Protein AF-A0A6A5GJV1-F1 (afdb_monomer)

pLDDT: mean 76.63, std 19.69, range [32.62, 97.0]

Mean predicted aligned error: 13.31 Å

Secondary structure (DSSP, 8-state):
--SS-S-----PPPPPGGG---GGGS-HHHHHHHHHHS-HHHHHHHHHH-HHHHHHHHHH-----EEEEEEEE-SS-EEEEEEE--SS-------------

Radius of gyration: 20.33 Å; Cα contacts (8 Å, |Δi|>4): 57; chains: 1; bounding box: 39×55×46 Å

InterPro domains:
  IPR001810 F-box domain [PF00646] (24-62)
  IPR001810 F-box domain [PS50181] (20-69)
  IPR001810 F-box domain [SM00256] (26-66)
  IPR036047 F-box-like domain superfamily [SSF81383] (13-59)
  IPR040161 F-box A protein FB224 [PTHR23015] (19-79)

Solvent-accessible surface area (backbone atoms only — not comparable to full-atom values): 6840 Å² total; per-residue (Å²): 140,88,83,81,86,70,77,82,72,74,79,70,73,82,70,54,83,93,66,72,79,55,81,84,75,48,56,70,71,57,52,50,54,52,50,63,73,47,52,58,68,54,53,58,50,45,44,67,73,40,71,66,47,29,52,50,48,69,72,66,57,66,72,63,60,61,70,44,79,46,79,48,79,52,101,89,49,77,47,78,48,75,40,66,63,76,85,58,80,73,87,74,79,74,75,79,80,77,82,76,133

Sequence (101 aa):
MSYLECYKYEETPPLSPSQRVYIIDMPDLVMRKILEEVDLVSIMILRKVCRAFRNYIDDTKPDSKLNGLAIYVRSDSIRVSYEYFLSKPLRSEMVWLEWSE

Structure (mmCIF, N/CA/C/O backbone):
data_AF-A0A6A5GJV1-F1
#
_entry.id   AF-A0A6A5GJV1-F1
#
loop_
_atom_site.group_PDB
_atom_site.id
_atom_site.type_symbol
_atom_site.label_atom_id
_atom_site.label_alt_i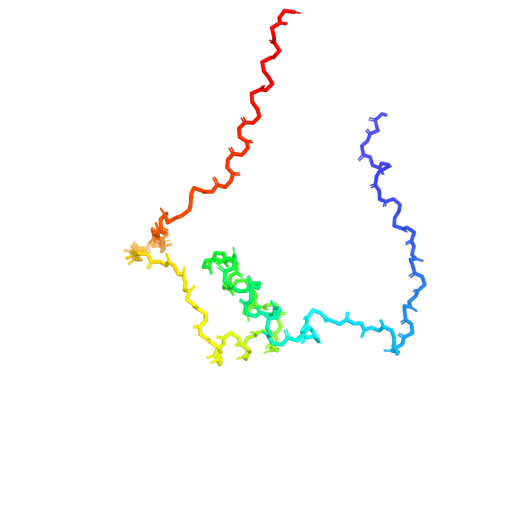d
_atom_site.label_comp_id
_atom_site.label_asym_id
_atom_site.label_entity_id
_atom_site.label_seq_id
_atom_site.pdbx_PDB_ins_code
_atom_site.Cartn_x
_atom_site.Cartn_y
_atom_site.Cartn_z
_atom_site.occupancy
_atom_site.B_iso_or_equiv
_atom_site.auth_seq_id
_atom_site.auth_comp_id
_atom_site.auth_asym_id
_atom_site.auth_atom_id
_atom_site.pdbx_PDB_model_num
ATOM 1 N N . MET A 1 1 ? 14.346 34.630 18.281 1.00 44.47 1 MET A N 1
ATOM 2 C CA . MET A 1 1 ? 13.168 34.586 17.389 1.00 44.47 1 MET A CA 1
ATOM 3 C C . MET A 1 1 ? 13.198 33.227 16.696 1.00 44.47 1 MET A C 1
ATOM 5 O O . MET A 1 1 ? 14.033 33.027 15.831 1.00 44.47 1 MET A O 1
ATOM 9 N N . SER A 1 2 ? 12.673 32.170 17.321 1.00 50.38 2 SER A N 1
ATOM 10 C CA . SER A 1 2 ? 11.246 31.784 17.432 1.00 50.38 2 SER A CA 1
ATOM 11 C C . SER A 1 2 ? 10.832 30.813 16.315 1.00 50.38 2 SER A C 1
ATOM 13 O O . SER A 1 2 ? 10.120 31.194 15.397 1.00 50.38 2 SER A O 1
ATOM 15 N N . TYR A 1 3 ? 11.289 29.559 16.411 1.00 49.69 3 TYR A N 1
ATOM 16 C CA . TYR A 1 3 ? 10.695 28.410 15.696 1.00 49.69 3 TYR A CA 1
ATOM 17 C C . TYR A 1 3 ? 10.676 27.115 16.533 1.00 49.69 3 TYR A C 1
ATOM 19 O O . TYR A 1 3 ? 10.250 26.078 16.042 1.00 49.69 3 TYR A O 1
ATOM 27 N N . LEU A 1 4 ? 11.114 27.152 17.799 1.00 53.50 4 LEU A N 1
ATOM 28 C CA . LEU A 1 4 ? 11.123 25.981 18.694 1.00 53.50 4 LEU A CA 1
ATOM 29 C C . LEU A 1 4 ? 10.034 26.043 19.773 1.00 53.50 4 LEU A C 1
ATOM 31 O O . LEU A 1 4 ? 10.054 25.271 20.723 1.00 53.50 4 LEU A O 1
ATOM 35 N N . GLU A 1 5 ? 9.074 26.953 19.631 1.00 51.88 5 GLU A N 1
ATOM 36 C CA . GLU A 1 5 ? 8.013 27.174 20.621 1.00 51.88 5 GLU A CA 1
ATOM 37 C C . GLU A 1 5 ? 6.660 26.618 20.160 1.00 51.88 5 GLU A C 1
ATOM 39 O O . GLU A 1 5 ? 5.599 27.081 20.564 1.00 51.88 5 GLU A O 1
ATOM 44 N N . CYS A 1 6 ? 6.695 25.600 19.303 1.00 46.12 6 CYS A N 1
ATOM 45 C CA . CYS A 1 6 ? 5.531 24.813 18.935 1.00 46.12 6 CYS A CA 1
ATOM 46 C C . CYS A 1 6 ? 5.831 23.365 19.327 1.00 46.12 6 CYS A C 1
ATOM 48 O O . CYS A 1 6 ? 6.864 22.828 18.937 1.00 46.12 6 CYS A O 1
ATOM 50 N N . TYR A 1 7 ? 4.936 22.770 20.114 1.00 52.12 7 TYR A N 1
ATOM 51 C CA . TYR A 1 7 ? 5.041 21.453 20.755 1.00 52.12 7 TYR A CA 1
ATOM 52 C C . TYR A 1 7 ? 5.878 21.406 22.040 1.00 52.12 7 TYR A C 1
ATOM 54 O O . TYR A 1 7 ? 6.704 20.518 22.242 1.00 52.12 7 TYR A O 1
ATOM 62 N N . LYS A 1 8 ? 5.539 22.268 23.006 1.00 47.69 8 LYS A N 1
ATOM 63 C CA . LYS A 1 8 ? 5.450 21.746 24.376 1.00 47.69 8 LYS A CA 1
ATOM 64 C C . LYS A 1 8 ? 4.366 20.668 24.341 1.00 47.69 8 LYS A C 1
A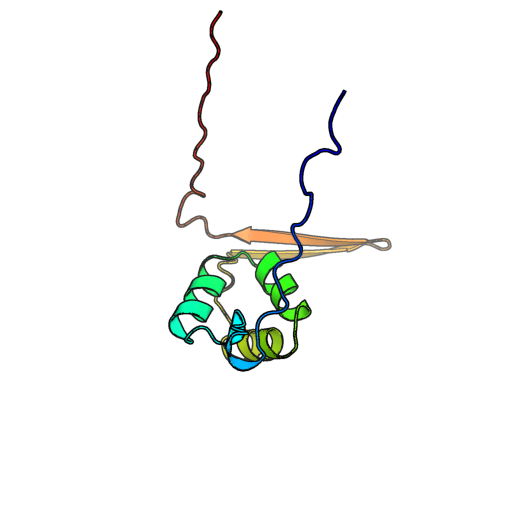TOM 66 O O . LYS A 1 8 ? 3.183 20.984 24.298 1.00 47.69 8 LYS A O 1
ATOM 71 N N . TYR A 1 9 ? 4.787 19.413 24.213 1.00 56.75 9 TYR A N 1
ATOM 72 C CA . TYR A 1 9 ? 3.919 18.262 24.402 1.00 56.75 9 TYR A CA 1
ATOM 73 C C . TYR A 1 9 ? 3.528 18.313 25.877 1.00 56.75 9 TYR A C 1
ATOM 75 O O . TYR A 1 9 ? 4.331 17.980 26.746 1.00 56.75 9 TYR A O 1
ATOM 83 N N . GLU A 1 10 ? 2.352 18.852 26.186 1.00 57.03 10 GLU A N 1
ATOM 84 C CA . GLU A 1 10 ? 1.749 18.566 27.479 1.00 57.03 10 GLU A CA 1
ATOM 85 C C . GLU A 1 10 ? 1.622 17.045 27.527 1.00 57.03 10 GLU A C 1
ATOM 87 O O . GLU A 1 10 ? 0.942 16.447 26.690 1.00 57.03 10 GLU A O 1
ATOM 92 N N . GLU A 1 11 ? 2.380 16.402 28.415 1.00 56.59 11 GLU A N 1
ATOM 93 C CA . GLU A 1 11 ? 2.302 14.963 28.615 1.00 56.59 11 GLU A CA 1
ATOM 94 C C . GLU A 1 11 ? 0.883 14.649 29.094 1.00 56.59 11 GLU A C 1
ATOM 96 O O . GLU A 1 11 ? 0.565 14.748 30.278 1.00 56.59 11 GLU A O 1
ATOM 101 N N . THR A 1 12 ? -0.007 14.312 28.158 1.00 66.25 12 THR A N 1
ATOM 102 C CA . THR A 1 12 ? -1.310 13.741 28.484 1.00 66.25 12 THR A CA 1
ATOM 103 C C . THR A 1 12 ? -1.059 12.567 29.426 1.00 66.25 12 THR A C 1
ATOM 105 O O . THR A 1 12 ? -0.268 11.688 29.057 1.00 66.25 12 THR A O 1
ATOM 108 N N . PRO A 1 13 ? -1.697 12.531 30.614 1.00 73.88 13 PRO A N 1
ATOM 109 C CA . PRO A 1 13 ? -1.548 11.424 31.543 1.00 73.88 13 PRO A CA 1
ATOM 110 C C . PRO A 1 13 ? -1.735 10.108 30.788 1.00 73.88 13 PRO A C 1
ATOM 112 O O . PRO A 1 13 ? -2.640 10.032 29.947 1.00 73.88 13 PRO A O 1
ATOM 115 N N . PRO A 1 14 ? -0.893 9.086 31.025 1.00 70.88 14 PRO A N 1
ATOM 116 C CA . PRO A 1 14 ? -1.005 7.829 30.307 1.00 70.88 14 PRO A CA 1
ATOM 117 C C . PRO A 1 14 ? -2.435 7.309 30.452 1.00 70.88 14 PRO A C 1
ATOM 119 O O . PRO A 1 14 ? -2.906 7.066 31.565 1.00 70.88 14 PRO A O 1
ATOM 122 N N . LEU A 1 15 ? -3.137 7.196 29.319 1.00 70.25 15 LEU A N 1
ATOM 123 C CA . LEU A 1 15 ? -4.510 6.704 29.279 1.00 70.25 15 LEU A CA 1
ATOM 124 C C . LEU A 1 15 ? -4.567 5.360 30.007 1.00 70.25 15 LEU A C 1
ATOM 126 O O . LEU A 1 15 ? -3.705 4.500 29.790 1.00 70.25 15 LEU A O 1
ATOM 130 N N . SER A 1 16 ? -5.577 5.178 30.865 1.00 73.88 16 SER A N 1
ATOM 131 C CA . SER A 1 16 ? -5.768 3.895 31.541 1.00 73.88 16 SER A CA 1
ATOM 132 C C . SER A 1 16 ? -5.841 2.771 30.493 1.00 73.88 16 SER A C 1
ATOM 134 O O . SER A 1 16 ? -6.336 3.009 29.386 1.00 73.88 16 SER A O 1
ATOM 136 N N . PRO A 1 17 ? -5.372 1.544 30.786 1.00 68.25 17 PRO A N 1
ATOM 137 C CA . PRO A 1 17 ? -5.397 0.439 29.821 1.00 68.25 17 PRO A CA 1
ATOM 138 C C . PRO A 1 17 ? -6.784 0.199 29.204 1.00 68.25 17 PRO A C 1
ATOM 140 O O . PRO A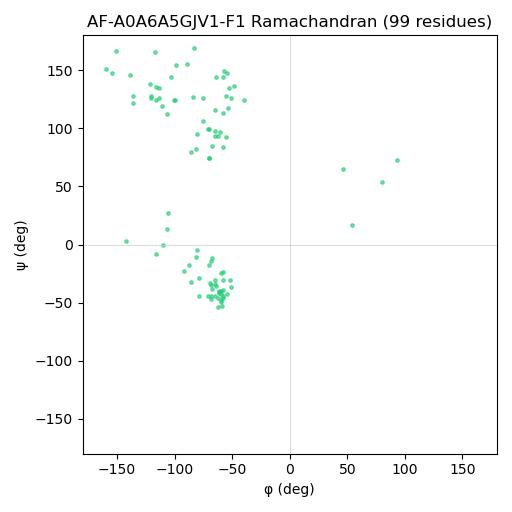 1 17 ? -6.890 -0.173 28.042 1.00 68.25 17 PRO A O 1
ATOM 143 N N . SER A 1 18 ? -7.836 0.493 29.968 1.00 71.31 18 SER A N 1
ATOM 144 C CA . SER A 1 18 ? -9.251 0.452 29.589 1.00 71.31 18 SER A CA 1
ATOM 145 C C . SER A 1 18 ? -9.694 1.509 28.566 1.00 71.31 18 SER A C 1
ATOM 147 O O . SER A 1 18 ? -10.781 1.390 28.015 1.00 71.31 18 SER A O 1
ATOM 149 N N . GLN A 1 19 ? -8.890 2.542 28.312 1.00 75.62 19 GLN A N 1
ATOM 150 C CA . GLN A 1 19 ? -9.201 3.644 27.391 1.00 75.62 19 GLN A CA 1
ATOM 151 C C . GLN A 1 19 ? -8.343 3.632 26.121 1.00 75.62 19 GLN A C 1
ATOM 153 O O . GLN A 1 19 ? -8.499 4.514 25.276 1.00 75.62 19 GLN A O 1
ATOM 158 N N . ARG A 1 20 ? -7.423 2.670 25.963 1.00 80.06 20 ARG A N 1
ATOM 159 C CA . ARG A 1 20 ? -6.642 2.570 24.727 1.00 80.06 20 ARG A CA 1
ATOM 160 C C . ARG A 1 20 ? -7.501 1.999 23.612 1.00 80.06 20 ARG A C 1
ATOM 162 O O . ARG A 1 20 ? -7.771 0.806 23.582 1.00 80.06 20 ARG A O 1
ATOM 169 N N . VAL A 1 21 ? -7.879 2.882 22.699 1.00 83.25 21 VAL A N 1
ATOM 170 C CA . VAL A 1 21 ? -8.519 2.539 21.434 1.00 83.25 21 VAL A CA 1
ATOM 171 C C . VAL A 1 21 ? -7.459 2.598 20.347 1.00 83.25 21 VAL A C 1
ATOM 173 O O . VAL A 1 21 ? -6.786 3.618 20.176 1.00 83.25 21 VAL A O 1
ATOM 176 N N . TYR A 1 22 ? -7.297 1.502 19.621 1.00 86.00 22 TYR A N 1
ATOM 177 C CA . TYR A 1 22 ? -6.427 1.429 18.463 1.00 86.00 22 TYR A CA 1
ATOM 178 C C . TYR A 1 22 ? -7.246 1.583 17.186 1.00 86.00 22 TYR A C 1
ATOM 180 O O . TYR A 1 22 ? -8.419 1.234 17.116 1.00 86.00 22 TYR A O 1
ATOM 188 N N . ILE A 1 23 ? -6.601 2.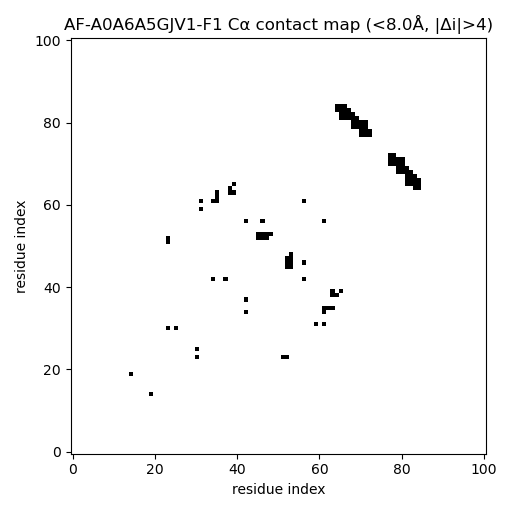062 16.126 1.00 86.69 23 ILE A N 1
ATOM 189 C CA . ILE A 1 23 ? -7.231 2.159 14.804 1.00 86.69 23 ILE A CA 1
ATOM 190 C C . ILE A 1 23 ? -7.740 0.800 14.294 1.00 86.69 23 ILE A C 1
ATOM 192 O O . ILE A 1 23 ? -8.753 0.751 13.613 1.00 86.69 23 ILE A O 1
ATOM 196 N N . ILE A 1 24 ? -7.084 -0.303 14.669 1.00 86.31 24 ILE A N 1
ATOM 197 C CA . ILE A 1 24 ? -7.510 -1.663 14.307 1.00 86.31 24 ILE A CA 1
ATOM 198 C C . ILE A 1 24 ? -8.793 -2.104 15.026 1.00 86.31 24 ILE A C 1
ATOM 200 O O . ILE A 1 24 ? -9.450 -3.029 14.566 1.00 86.31 24 ILE A O 1
ATOM 204 N N . ASP A 1 25 ? -9.169 -1.433 16.116 1.00 89.25 25 ASP A N 1
ATOM 205 C CA . ASP A 1 25 ? -10.413 -1.715 16.837 1.00 89.25 25 ASP A CA 1
ATOM 206 C C . ASP A 1 25 ? -11.627 -1.061 16.150 1.00 89.25 25 ASP A C 1
ATOM 208 O O . ASP A 1 25 ? -12.768 -1.254 16.576 1.00 89.25 25 ASP A O 1
ATOM 212 N N . MET A 1 26 ? -11.408 -0.269 15.089 1.00 92.00 26 MET A N 1
ATOM 213 C CA . MET A 1 26 ? -12.498 0.264 14.279 1.00 92.00 26 MET A CA 1
ATOM 214 C C . MET A 1 26 ? -13.259 -0.874 13.578 1.00 92.00 26 MET A C 1
ATOM 216 O O . MET A 1 26 ? -12.642 -1.829 13.108 1.00 92.00 26 MET A O 1
ATOM 220 N N . PRO A 1 27 ? -14.593 -0.761 13.423 1.00 93.81 27 PRO A N 1
ATOM 221 C CA . PRO A 1 27 ? -15.381 -1.768 12.720 1.00 93.81 27 PRO A CA 1
ATOM 222 C C . PRO A 1 27 ? -14.889 -2.009 11.290 1.00 93.81 27 PRO A C 1
ATOM 224 O O . PRO A 1 27 ? -14.491 -1.070 10.596 1.00 93.81 27 PRO A O 1
ATOM 227 N N . ASP A 1 28 ? -15.050 -3.239 10.798 1.00 91.38 28 ASP A N 1
ATOM 228 C CA . ASP A 1 28 ? -14.581 -3.661 9.469 1.00 91.38 28 ASP A CA 1
ATOM 229 C C . ASP A 1 28 ? -15.022 -2.739 8.328 1.00 91.38 28 ASP A C 1
ATOM 231 O O . ASP A 1 28 ? -14.280 -2.507 7.376 1.00 91.38 28 ASP A O 1
ATOM 235 N N . LEU A 1 29 ? -16.240 -2.192 8.400 1.00 92.75 29 LEU A N 1
ATOM 236 C CA . LEU A 1 29 ? -16.744 -1.255 7.396 1.00 92.75 29 LEU A CA 1
ATOM 237 C C . LEU A 1 29 ? -15.890 0.017 7.306 1.00 92.75 29 LEU A C 1
ATOM 239 O O . LEU A 1 29 ? -15.666 0.526 6.211 1.00 92.75 29 LEU A O 1
ATOM 243 N N . VAL A 1 30 ? -15.438 0.533 8.447 1.00 93.12 30 VAL A N 1
ATOM 244 C CA . VAL A 1 30 ? -14.606 1.737 8.514 1.00 93.12 30 VAL A CA 1
ATOM 245 C C . VAL A 1 30 ? -13.217 1.425 7.972 1.00 93.12 30 VAL A C 1
ATOM 247 O O . VAL A 1 30 ? -12.712 2.164 7.133 1.00 93.12 30 VAL A O 1
ATOM 250 N N . MET A 1 31 ? -12.647 0.289 8.372 1.00 93.06 31 MET A N 1
ATOM 251 C CA . MET A 1 31 ? -11.328 -0.145 7.915 1.00 93.06 31 MET A CA 1
ATOM 252 C C . MET A 1 31 ? -11.278 -0.365 6.398 1.00 93.06 31 MET A C 1
ATOM 254 O O . MET A 1 31 ? -10.340 0.096 5.750 1.00 93.06 31 MET A O 1
ATOM 258 N N . ARG A 1 32 ? -12.322 -0.958 5.801 1.00 90.94 32 ARG A N 1
ATOM 259 C CA . ARG A 1 32 ? -12.437 -1.069 4.335 1.00 90.94 32 ARG A CA 1
ATOM 260 C C . ARG A 1 32 ? -12.509 0.289 3.651 1.00 90.94 32 ARG A C 1
ATOM 262 O O . ARG A 1 32 ? -11.766 0.512 2.706 1.00 90.94 32 ARG A O 1
ATOM 269 N N . LYS A 1 33 ? -13.335 1.212 4.155 1.00 90.88 33 LYS A N 1
ATOM 270 C CA . LYS A 1 33 ? -13.427 2.572 3.598 1.00 90.88 33 LYS A C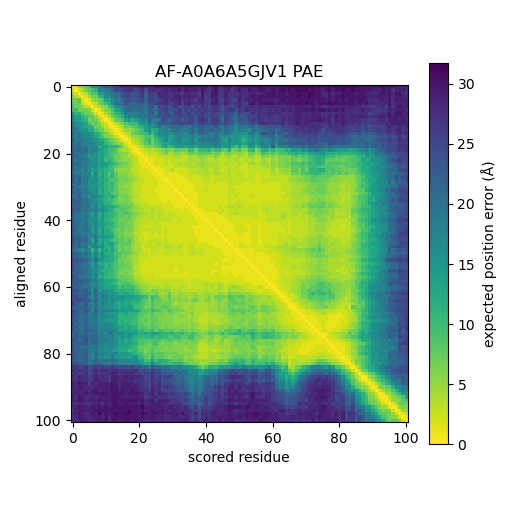A 1
ATOM 271 C C . LYS A 1 33 ? -12.093 3.310 3.652 1.00 90.88 33 LYS A C 1
ATOM 273 O O . LYS A 1 33 ? -11.744 3.995 2.702 1.00 90.88 33 LYS A O 1
ATOM 278 N N . ILE A 1 34 ? -11.335 3.157 4.740 1.00 90.94 34 ILE A N 1
ATOM 279 C CA . ILE A 1 34 ? -9.988 3.730 4.836 1.00 90.94 34 ILE A CA 1
ATOM 280 C C . ILE A 1 34 ? -9.103 3.155 3.727 1.00 90.94 34 ILE A C 1
ATOM 282 O O . ILE A 1 34 ? -8.471 3.927 3.014 1.00 90.94 34 ILE A O 1
ATOM 286 N N . LEU A 1 35 ? -9.083 1.828 3.553 1.00 90.31 35 LEU A N 1
ATOM 287 C CA . LEU A 1 35 ? -8.272 1.172 2.520 1.00 90.31 35 LEU A CA 1
ATOM 288 C C . LEU A 1 35 ? -8.703 1.512 1.087 1.00 90.31 35 LEU A C 1
ATOM 290 O O . LEU A 1 35 ? -7.853 1.539 0.206 1.00 90.31 35 LEU A O 1
ATOM 294 N N . GLU A 1 36 ? -9.986 1.784 0.854 1.00 88.44 36 GLU A N 1
ATOM 295 C CA . GLU A 1 36 ? -10.494 2.238 -0.443 1.00 88.44 36 GLU A CA 1
ATOM 296 C C . GLU A 1 36 ? -10.026 3.660 -0.783 1.00 88.44 36 GLU A C 1
ATOM 298 O O . GLU A 1 36 ? -9.821 3.968 -1.954 1.00 88.44 36 GLU A O 1
ATOM 303 N N . GLU A 1 37 ? -9.864 4.545 0.200 1.00 86.62 37 GLU A N 1
ATOM 304 C CA . GLU A 1 37 ? -9.510 5.953 -0.039 1.00 86.62 37 GLU A CA 1
ATOM 305 C C . GLU A 1 37 ? -7.998 6.208 -0.121 1.00 86.62 37 GLU A C 1
ATOM 307 O O . GLU A 1 37 ? -7.577 7.242 -0.642 1.00 86.62 37 GLU A O 1
ATOM 312 N N . VAL A 1 38 ? -7.169 5.285 0.368 1.00 86.81 38 VAL A N 1
ATOM 313 C CA . VAL A 1 38 ? -5.707 5.421 0.320 1.00 86.81 38 VAL A CA 1
ATOM 314 C C . VAL A 1 38 ? -5.110 4.845 -0.966 1.00 86.81 38 VAL A C 1
ATOM 316 O O . VAL A 1 38 ? -5.666 3.953 -1.601 1.00 86.81 38 VAL A O 1
ATOM 319 N N . ASP A 1 39 ? -3.939 5.351 -1.348 1.00 85.44 39 ASP A N 1
ATOM 320 C CA . ASP A 1 39 ? -3.227 4.914 -2.546 1.00 85.44 39 ASP A CA 1
ATOM 321 C C . ASP A 1 39 ? -2.391 3.639 -2.308 1.00 85.44 39 ASP A C 1
ATOM 323 O O . ASP A 1 39 ? -2.172 3.209 -1.169 1.00 85.44 39 ASP A O 1
ATOM 327 N N . LEU A 1 40 ? -1.882 3.025 -3.386 1.00 85.69 40 LEU A N 1
ATOM 328 C CA . LEU A 1 40 ? -1.108 1.778 -3.297 1.00 85.69 40 LEU A CA 1
ATOM 329 C C . LEU A 1 40 ? 0.077 1.907 -2.330 1.00 85.69 40 LEU A C 1
ATOM 331 O O . LEU A 1 40 ? 0.355 0.990 -1.553 1.00 85.69 40 LEU A O 1
ATOM 335 N N . VAL A 1 41 ? 0.792 3.034 -2.383 1.00 86.88 41 VAL A N 1
ATOM 336 C CA . VAL A 1 41 ? 1.972 3.264 -1.542 1.00 86.88 41 VAL A CA 1
ATOM 337 C C . VAL A 1 41 ? 1.570 3.312 -0.073 1.00 86.88 41 VAL A C 1
ATOM 339 O O . VAL A 1 41 ? 2.202 2.646 0.751 1.00 86.88 41 VAL A O 1
ATOM 342 N N . SER A 1 42 ? 0.488 4.013 0.258 1.00 89.94 42 SER A N 1
ATOM 343 C CA . SER A 1 42 ? -0.050 4.056 1.617 1.00 89.94 42 SER A CA 1
ATOM 344 C C . SER A 1 42 ? -0.489 2.675 2.104 1.00 89.94 42 SER A C 1
ATOM 346 O O . SER A 1 42 ? -0.144 2.296 3.223 1.00 89.94 42 SER A O 1
ATOM 348 N N . ILE A 1 43 ? -1.148 1.866 1.265 1.00 91.50 43 ILE A N 1
ATOM 349 C CA . ILE A 1 43 ? -1.500 0.472 1.603 1.00 91.50 43 ILE A CA 1
ATOM 350 C C . ILE A 1 43 ? -0.235 -0.333 1.938 1.00 91.50 43 ILE A C 1
ATOM 352 O O . ILE A 1 43 ? -0.183 -1.043 2.946 1.00 91.50 43 ILE A O 1
ATOM 356 N N . MET A 1 44 ? 0.826 -0.192 1.138 1.00 91.19 44 MET A N 1
ATOM 357 C CA . MET A 1 44 ? 2.103 -0.875 1.377 1.00 91.19 44 MET A CA 1
ATOM 358 C C . MET A 1 44 ? 2.790 -0.418 2.669 1.00 91.19 44 MET A C 1
ATOM 360 O O . MET A 1 44 ? 3.428 -1.230 3.345 1.00 91.19 44 MET A O 1
ATOM 364 N N . ILE A 1 45 ? 2.653 0.857 3.037 1.00 93.44 45 ILE A N 1
ATOM 365 C CA . ILE A 1 45 ? 3.139 1.385 4.315 1.00 93.44 45 ILE A CA 1
ATOM 366 C C . ILE A 1 45 ? 2.321 0.799 5.472 1.00 93.44 45 ILE A C 1
ATOM 368 O O . ILE A 1 45 ? 2.915 0.279 6.417 1.00 93.44 45 ILE A O 1
ATOM 372 N N . LEU A 1 46 ? 0.986 0.781 5.384 1.00 92.88 46 LEU A N 1
ATOM 373 C CA . LEU A 1 46 ? 0.106 0.221 6.420 1.00 92.88 46 LEU A CA 1
ATOM 374 C C . LEU A 1 46 ? 0.417 -1.256 6.712 1.00 92.88 46 LEU A C 1
ATOM 376 O O . LEU A 1 46 ? 0.505 -1.646 7.878 1.00 92.88 46 LEU A O 1
ATOM 380 N N . ARG A 1 47 ? 0.721 -2.063 5.683 1.00 94.19 47 ARG A N 1
ATOM 381 C CA . ARG A 1 47 ? 1.187 -3.463 5.839 1.00 94.19 47 ARG A CA 1
ATOM 382 C C . ARG A 1 47 ? 2.460 -3.605 6.689 1.00 94.19 47 ARG A C 1
ATOM 384 O O . ARG A 1 47 ? 2.738 -4.689 7.221 1.00 94.19 47 ARG A O 1
ATOM 391 N N . LYS A 1 48 ? 3.275 -2.548 6.786 1.00 95.19 48 LYS A N 1
ATOM 392 C CA . LYS A 1 48 ? 4.524 -2.522 7.564 1.00 95.19 48 LYS A CA 1
ATOM 393 C C . LYS A 1 48 ? 4.330 -2.025 8.998 1.00 95.19 48 LYS A C 1
ATOM 395 O O . LYS A 1 48 ? 5.145 -2.393 9.837 1.00 95.19 48 LYS A O 1
ATOM 400 N N . VAL A 1 49 ? 3.270 -1.263 9.287 1.00 93.75 49 VAL A N 1
ATOM 401 C CA . VAL A 1 49 ? 3.035 -0.648 10.608 1.00 93.75 49 VAL A CA 1
ATOM 402 C C . VAL A 1 49 ? 2.872 -1.700 11.707 1.00 93.75 49 VAL A C 1
ATOM 404 O O . VAL A 1 49 ? 3.577 -1.655 12.712 1.00 93.75 49 VAL A O 1
ATOM 407 N N . CYS A 1 50 ? 1.959 -2.664 11.539 1.00 92.75 50 CYS A N 1
ATOM 408 C CA . CYS A 1 50 ? 1.759 -3.730 12.523 1.00 92.75 50 CYS A CA 1
ATOM 409 C C . CYS A 1 50 ? 1.262 -5.040 11.890 1.00 92.75 50 CYS A C 1
ATOM 411 O O . CYS A 1 50 ? 0.828 -5.079 10.737 1.00 92.75 50 CYS A O 1
ATOM 413 N N . ARG A 1 51 ? 1.320 -6.138 12.661 1.00 94.31 51 ARG A N 1
ATOM 414 C CA . ARG A 1 51 ? 0.864 -7.467 12.210 1.00 94.31 51 ARG A CA 1
ATOM 415 C C . ARG A 1 51 ? -0.636 -7.502 11.920 1.00 94.31 51 ARG A C 1
ATOM 417 O O . ARG A 1 51 ? -1.042 -8.170 10.981 1.00 94.31 51 ARG A O 1
ATOM 424 N N . ALA A 1 52 ? -1.436 -6.772 12.695 1.00 92.94 52 ALA A N 1
ATOM 425 C CA . ALA A 1 52 ? -2.882 -6.770 12.521 1.00 92.94 52 ALA A CA 1
ATOM 426 C C . ALA A 1 52 ? -3.296 -6.097 11.203 1.00 92.94 52 ALA A C 1
ATOM 428 O O . ALA A 1 52 ? -4.063 -6.680 10.447 1.00 92.94 52 ALA A O 1
ATOM 429 N N . PHE A 1 53 ? -2.697 -4.949 10.862 1.00 93.88 53 PHE A N 1
ATOM 430 C CA . PHE A 1 53 ? -2.880 -4.324 9.547 1.00 93.88 53 PHE A CA 1
ATOM 431 C C . PHE A 1 53 ? -2.439 -5.231 8.405 1.00 93.88 53 PHE A C 1
ATOM 433 O O . PHE A 1 53 ? -3.124 -5.315 7.393 1.00 93.88 53 PHE A O 1
ATOM 440 N N . ARG A 1 54 ? -1.300 -5.912 8.559 1.00 94.94 54 ARG A N 1
ATOM 441 C CA . ARG A 1 54 ? -0.810 -6.847 7.546 1.00 94.94 54 ARG A CA 1
ATOM 442 C C . ARG A 1 54 ? -1.820 -7.953 7.267 1.00 94.94 54 ARG A C 1
ATOM 444 O O . ARG A 1 54 ? -2.196 -8.116 6.115 1.00 94.94 54 ARG A O 1
ATOM 451 N N . ASN A 1 55 ? -2.275 -8.642 8.313 1.00 95.00 55 ASN A N 1
ATOM 452 C CA . ASN A 1 55 ? -3.263 -9.710 8.187 1.00 95.00 55 ASN A CA 1
ATOM 453 C C . ASN A 1 55 ? -4.559 -9.173 7.572 1.00 95.00 55 ASN A C 1
ATOM 455 O O . ASN A 1 55 ? -5.030 -9.710 6.581 1.00 95.00 55 ASN A O 1
ATOM 459 N N . TYR A 1 56 ? -5.064 -8.042 8.077 1.00 93.81 56 TYR A N 1
ATOM 460 C CA . TYR A 1 56 ? -6.283 -7.427 7.561 1.00 93.81 56 TYR A CA 1
ATOM 461 C C . TYR A 1 56 ? -6.184 -7.089 6.068 1.00 93.81 56 TYR A C 1
ATOM 463 O O . TYR A 1 56 ? -7.095 -7.391 5.306 1.00 93.81 56 TYR A O 1
ATOM 471 N N . ILE A 1 57 ? -5.079 -6.486 5.621 1.00 93.88 57 ILE A N 1
ATOM 472 C CA . ILE A 1 57 ? -4.865 -6.137 4.208 1.00 93.88 57 ILE A CA 1
ATOM 473 C C . ILE A 1 57 ? -4.704 -7.395 3.341 1.00 93.88 57 ILE A C 1
ATOM 475 O O . ILE A 1 57 ? -5.210 -7.427 2.220 1.00 93.88 57 ILE A O 1
ATOM 479 N N . ASP A 1 58 ? -4.018 -8.425 3.841 1.00 93.12 58 ASP A N 1
ATOM 480 C CA . ASP A 1 58 ? -3.833 -9.698 3.132 1.00 93.12 58 ASP A CA 1
ATOM 481 C C . ASP A 1 58 ? -5.142 -10.492 2.987 1.00 93.12 58 ASP A C 1
ATOM 483 O O . ASP A 1 58 ? -5.365 -11.115 1.944 1.00 93.12 58 ASP A O 1
ATOM 487 N N . ASP A 1 59 ? -6.024 -10.411 3.986 1.00 93.25 59 ASP A N 1
ATOM 488 C CA . ASP A 1 59 ? -7.339 -11.057 3.988 1.00 93.25 59 ASP A CA 1
ATOM 489 C C . ASP A 1 59 ? -8.360 -10.279 3.142 1.00 93.25 59 ASP A C 1
ATOM 491 O O . ASP A 1 59 ? -9.097 -10.871 2.352 1.00 93.25 59 ASP A O 1
ATOM 495 N N . THR A 1 60 ? -8.396 -8.946 3.274 1.00 90.06 60 THR A N 1
ATOM 496 C CA . THR A 1 60 ? -9.371 -8.092 2.568 1.00 90.06 60 THR A CA 1
ATOM 497 C C . THR A 1 60 ? -9.023 -7.834 1.110 1.00 90.06 60 THR A C 1
ATOM 499 O O . THR A 1 60 ? -9.942 -7.646 0.317 1.00 90.06 60 THR A O 1
ATOM 502 N N . LYS A 1 61 ? -7.730 -7.832 0.749 1.00 87.94 61 LYS A N 1
ATOM 503 C CA . LYS A 1 61 ? -7.224 -7.565 -0.611 1.00 87.94 61 LYS A CA 1
ATOM 504 C C . LYS A 1 61 ? -7.895 -6.332 -1.240 1.00 87.94 61 LYS A C 1
ATOM 506 O O . LYS A 1 61 ? -8.636 -6.478 -2.213 1.00 87.94 61 LYS A O 1
ATOM 511 N N . PRO A 1 62 ? -7.672 -5.130 -0.673 1.00 85.69 62 PRO A N 1
ATOM 512 C CA . PRO A 1 62 ? -8.328 -3.911 -1.136 1.00 85.69 62 PRO A CA 1
ATOM 513 C C . PRO A 1 62 ? -8.029 -3.647 -2.614 1.00 85.69 62 PRO A C 1
ATOM 515 O O . PRO A 1 62 ? -6.915 -3.898 -3.087 1.00 85.69 62 PRO A O 1
ATOM 518 N N . ASP A 1 63 ? -9.020 -3.120 -3.334 1.00 82.88 63 ASP A N 1
ATOM 519 C CA . ASP A 1 63 ? -8.833 -2.707 -4.721 1.00 82.88 63 ASP A CA 1
ATOM 520 C C . ASP A 1 63 ? -7.834 -1.549 -4.775 1.00 82.88 63 ASP A C 1
ATOM 522 O O . ASP A 1 63 ? -8.072 -0.457 -4.261 1.00 82.88 63 ASP A O 1
ATOM 526 N N . SER A 1 64 ? -6.694 -1.809 -5.408 1.00 75.12 64 SER A N 1
ATOM 527 C CA . SER A 1 64 ? -5.609 -0.843 -5.549 1.00 75.12 64 SER A CA 1
ATOM 528 C C . SER A 1 64 ? -5.947 0.353 -6.448 1.00 75.12 64 SER A C 1
ATOM 530 O O . SER A 1 64 ? -5.164 1.303 -6.489 1.00 75.12 64 SER A O 1
ATOM 532 N N . LYS A 1 65 ? -7.060 0.307 -7.204 1.00 78.38 65 LYS A N 1
ATOM 533 C CA . LYS A 1 65 ? -7.454 1.309 -8.218 1.00 78.38 65 LYS A CA 1
ATOM 534 C C . LYS A 1 65 ? -6.363 1.583 -9.269 1.00 78.38 65 LYS A C 1
ATOM 536 O O . LYS A 1 65 ? -6.393 2.598 -9.973 1.00 78.38 65 LYS A O 1
ATOM 541 N N . LEU A 1 66 ? -5.387 0.679 -9.366 1.00 80.75 66 LEU A N 1
ATOM 542 C CA . LEU A 1 66 ? -4.293 0.740 -10.319 1.00 80.75 66 LEU A CA 1
ATOM 543 C C . LEU A 1 66 ? -4.806 0.342 -11.691 1.00 80.75 66 LEU A C 1
ATOM 545 O O . LEU A 1 66 ? -5.348 -0.744 -11.877 1.00 80.75 66 LEU A O 1
ATOM 549 N N . ASN A 1 67 ? -4.574 1.214 -12.659 1.00 83.94 67 ASN A N 1
ATOM 550 C CA . ASN A 1 67 ? -4.799 0.919 -14.063 1.00 83.94 67 ASN A CA 1
ATOM 551 C C . ASN A 1 67 ? -3.577 0.234 -14.694 1.00 83.94 67 ASN A C 1
ATOM 553 O O . ASN A 1 67 ? -3.713 -0.599 -15.585 1.00 83.94 67 ASN A O 1
ATOM 557 N N . GLY A 1 68 ? -2.376 0.567 -14.217 1.00 85.38 68 GLY A N 1
ATOM 558 C CA . GLY A 1 68 ? -1.131 0.018 -14.739 1.00 85.38 68 GLY A CA 1
ATOM 559 C C . GLY A 1 68 ? -0.009 0.044 -13.709 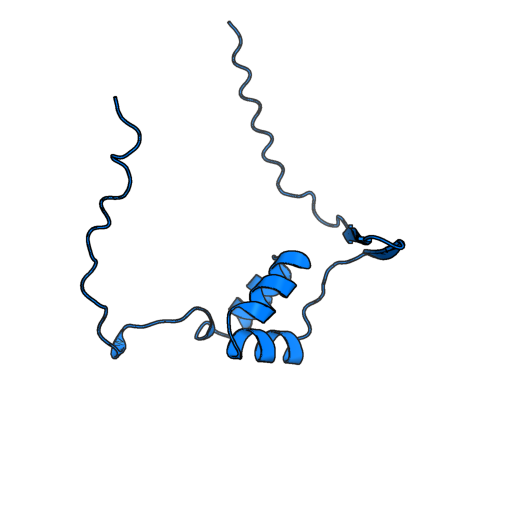1.00 85.38 68 GLY A C 1
ATOM 560 O O . GLY A 1 68 ? 0.064 0.943 -12.871 1.00 85.38 68 GLY A O 1
ATOM 561 N N . LEU A 1 69 ? 0.872 -0.954 -13.787 1.00 88.56 69 LEU A N 1
ATOM 562 C CA . LEU A 1 69 ? 2.090 -1.063 -12.989 1.00 88.56 69 LEU A CA 1
ATOM 563 C C . LEU A 1 69 ? 3.239 -1.493 -13.904 1.00 88.56 69 LEU A C 1
ATOM 565 O O . LEU A 1 69 ? 3.188 -2.561 -14.511 1.00 88.56 69 LEU A O 1
ATOM 569 N N . ALA A 1 70 ? 4.290 -0.684 -13.966 1.00 91.69 70 ALA A N 1
ATOM 570 C CA . ALA A 1 70 ? 5.511 -0.982 -14.698 1.00 91.69 70 ALA A CA 1
ATOM 571 C C . ALA A 1 70 ? 6.707 -0.993 -13.743 1.00 91.69 70 ALA A C 1
ATOM 573 O O . ALA A 1 70 ? 6.944 -0.040 -12.997 1.00 91.69 70 ALA A O 1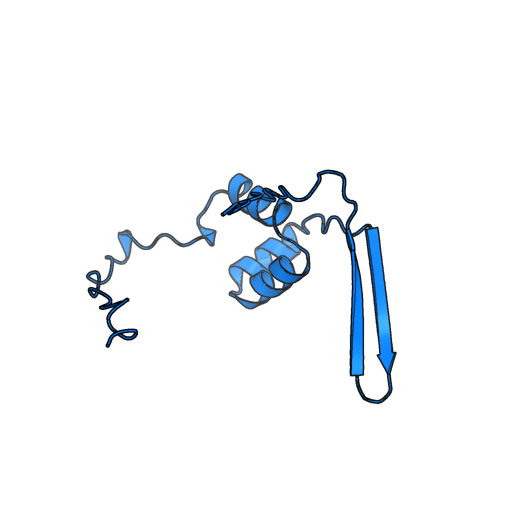
ATOM 574 N N . ILE A 1 71 ? 7.480 -2.077 -13.781 1.00 94.44 71 ILE A N 1
ATOM 575 C CA . ILE A 1 71 ? 8.702 -2.231 -12.991 1.00 94.44 71 ILE A CA 1
ATOM 576 C C . ILE A 1 71 ? 9.888 -2.200 -13.948 1.00 94.44 71 ILE A C 1
ATOM 578 O O . ILE A 1 71 ? 10.017 -3.047 -14.828 1.00 94.44 71 ILE A O 1
ATOM 582 N N . TYR A 1 72 ? 10.768 -1.227 -13.751 1.00 95.75 72 TYR A N 1
ATOM 583 C CA . TYR A 1 72 ? 11.991 -1.051 -14.516 1.00 95.75 72 TYR A CA 1
ATOM 584 C C . TYR A 1 72 ? 13.174 -1.454 -13.648 1.00 95.75 72 TYR A C 1
ATOM 586 O O . TYR A 1 72 ? 13.498 -0.778 -12.669 1.00 95.75 72 TYR A O 1
ATOM 594 N N . VAL A 1 73 ? 13.826 -2.549 -14.020 1.00 97.00 73 VAL A N 1
ATOM 595 C CA . VAL A 1 73 ? 15.034 -3.030 -13.349 1.00 97.00 73 VAL A CA 1
ATOM 596 C C . VAL A 1 73 ? 16.247 -2.592 -14.160 1.00 97.00 73 VAL A C 1
ATOM 598 O O . VAL A 1 73 ? 16.343 -2.868 -15.354 1.00 97.00 73 VAL A O 1
ATOM 601 N N . ARG A 1 74 ? 17.163 -1.880 -13.511 1.00 95.94 74 ARG A N 1
ATOM 602 C CA . ARG A 1 74 ? 18.479 -1.493 -14.026 1.00 95.94 74 ARG A CA 1
ATOM 603 C C . ARG A 1 74 ? 19.549 -2.140 -13.153 1.00 95.94 74 ARG A C 1
ATOM 605 O O . ARG A 1 74 ? 19.260 -2.590 -12.048 1.00 95.94 74 ARG A O 1
ATOM 612 N N . SER A 1 75 ? 20.790 -2.156 -13.627 1.00 96.56 75 SER A N 1
ATOM 613 C CA . SER A 1 75 ? 21.906 -2.764 -12.890 1.00 96.56 75 SER A CA 1
ATOM 614 C C . SER A 1 75 ? 22.152 -2.135 -11.509 1.00 96.56 75 SER A C 1
ATOM 616 O O . SER A 1 75 ? 22.708 -2.795 -10.641 1.00 96.56 75 SER A O 1
ATOM 618 N N . ASP A 1 76 ? 21.743 -0.881 -11.299 1.00 96.94 76 ASP A N 1
ATOM 619 C CA . ASP A 1 76 ? 21.969 -0.100 -10.076 1.00 96.94 76 ASP A CA 1
ATOM 620 C C . ASP A 1 76 ? 20.683 0.275 -9.320 1.00 96.94 76 ASP A C 1
ATOM 622 O O . ASP A 1 76 ? 20.743 0.842 -8.230 1.00 96.94 76 ASP A O 1
ATOM 626 N N . SER A 1 77 ? 19.508 0.027 -9.903 1.00 96.19 77 SER A N 1
ATOM 627 C CA . SER A 1 77 ? 18.260 0.579 -9.388 1.00 96.19 77 SER A CA 1
ATOM 628 C C . SER A 1 77 ? 17.026 -0.180 -9.859 1.00 96.19 77 SER A C 1
ATOM 630 O O . SER A 1 77 ? 16.975 -0.736 -10.955 1.00 96.19 77 SER A O 1
ATOM 632 N N . ILE A 1 78 ? 15.985 -0.151 -9.029 1.00 96.69 78 ILE A N 1
ATOM 633 C CA . ILE A 1 78 ? 14.641 -0.605 -9.385 1.00 96.69 78 ILE A CA 1
ATOM 634 C C . ILE A 1 78 ? 13.728 0.615 -9.318 1.00 96.69 78 ILE A C 1
ATOM 636 O O . ILE A 1 78 ? 13.663 1.289 -8.290 1.00 96.69 78 ILE A O 1
ATOM 640 N N . ARG A 1 79 ? 13.027 0.912 -10.413 1.00 92.56 79 ARG A N 1
ATOM 641 C CA . ARG A 1 79 ? 12.001 1.959 -10.463 1.00 92.56 79 ARG A CA 1
ATOM 642 C C . ARG A 1 79 ? 10.642 1.330 -10.688 1.00 92.56 79 ARG A C 1
ATOM 644 O O . ARG A 1 79 ? 10.486 0.482 -11.560 1.00 92.56 79 ARG A O 1
ATOM 651 N N . VAL A 1 80 ? 9.659 1.788 -9.927 1.00 90.06 80 VAL A N 1
ATOM 652 C CA . VAL A 1 80 ? 8.265 1.379 -10.075 1.00 90.06 80 VAL A CA 1
ATOM 653 C C . VAL A 1 80 ? 7.478 2.596 -10.538 1.00 90.06 80 VAL A C 1
ATOM 655 O O . VAL A 1 80 ? 7.561 3.656 -9.923 1.00 90.06 80 VAL A O 1
ATOM 658 N N . SER A 1 81 ? 6.758 2.451 -11.643 1.00 89.12 81 SER A N 1
ATOM 659 C CA . SER A 1 81 ? 5.835 3.446 -12.179 1.00 89.12 81 SER A CA 1
ATOM 660 C C . SER A 1 81 ? 4.433 2.858 -12.132 1.00 89.12 81 SER A C 1
ATOM 662 O O . SER A 1 81 ? 4.247 1.681 -12.442 1.00 89.12 81 SER A O 1
ATOM 664 N N . TYR A 1 82 ? 3.464 3.650 -11.693 1.00 86.12 82 TYR A N 1
ATOM 665 C CA . TYR A 1 82 ? 2.080 3.223 -11.556 1.00 86.12 82 TYR A CA 1
ATOM 666 C C . TYR A 1 82 ? 1.130 4.322 -12.024 1.00 86.12 82 TYR A C 1
ATOM 668 O O . TYR A 1 82 ? 1.407 5.510 -11.856 1.00 86.12 82 TYR A O 1
ATOM 676 N N . GLU A 1 83 ? 0.011 3.899 -12.602 1.00 81.81 83 GLU A N 1
ATOM 677 C CA . GLU A 1 83 ? -1.055 4.763 -13.104 1.00 81.81 83 GLU A CA 1
ATOM 678 C C . GLU A 1 83 ? -2.366 4.421 -12.398 1.00 81.81 83 GLU A C 1
ATOM 680 O O . GLU A 1 83 ? -2.698 3.246 -12.224 1.00 81.81 83 GLU A O 1
ATOM 685 N N . TYR A 1 84 ? -3.129 5.444 -12.021 1.00 73.94 84 TYR A N 1
ATOM 686 C CA . TYR A 1 84 ? -4.443 5.288 -11.401 1.00 73.94 84 TYR A CA 1
ATOM 687 C C . TYR A 1 84 ? -5.549 5.567 -12.416 1.00 73.94 84 TYR A C 1
ATOM 689 O O . TYR A 1 84 ? -5.431 6.479 -13.237 1.00 73.94 84 TYR A O 1
ATOM 697 N N . PHE A 1 85 ? -6.656 4.827 -12.329 1.00 62.97 85 PHE A N 1
ATOM 698 C CA . PHE A 1 85 ? -7.878 5.190 -13.043 1.00 62.97 85 PHE A CA 1
ATOM 699 C C . PHE A 1 85 ? -8.448 6.438 -12.357 1.00 62.97 85 PHE A C 1
ATOM 701 O O . PHE A 1 85 ? -9.050 6.345 -11.287 1.00 62.97 85 PHE A O 1
ATOM 708 N N . LEU A 1 86 ? -8.222 7.630 -12.912 1.00 55.75 86 LEU A N 1
ATOM 709 C CA . LEU A 1 86 ? -8.824 8.862 -12.396 1.00 55.75 86 LEU A CA 1
ATOM 710 C C . LEU A 1 86 ? -10.335 8.847 -12.691 1.00 55.75 86 LEU A C 1
ATOM 712 O O . LEU A 1 86 ? -10.803 9.533 -13.591 1.00 55.75 86 LEU A O 1
ATOM 716 N N . SER A 1 87 ? -11.123 8.056 -11.955 1.00 54.09 87 SER A N 1
ATOM 717 C CA . SER A 1 87 ? -12.590 8.142 -12.016 1.00 54.09 87 SER A CA 1
ATOM 718 C C . SER A 1 87 ? -13.140 9.278 -11.151 1.00 54.09 87 SER A C 1
ATOM 720 O O . SER A 1 87 ? -14.308 9.641 -11.276 1.00 54.09 87 SER A O 1
ATOM 722 N N . LYS A 1 88 ? -12.306 9.887 -10.299 1.00 53.56 88 LYS A N 1
ATOM 723 C CA . LYS A 1 88 ? -12.624 11.122 -9.583 1.00 53.56 88 LYS A CA 1
ATOM 724 C C . LYS A 1 88 ? -11.407 12.037 -9.650 1.00 53.56 88 LYS A C 1
ATOM 726 O O . LYS A 1 88 ? -10.317 11.568 -9.314 1.00 53.56 88 LYS A O 1
ATOM 731 N N . PRO A 1 89 ? -11.549 13.304 -10.087 1.00 44.53 89 PRO A N 1
ATOM 732 C CA . PRO A 1 89 ? -10.455 14.243 -9.945 1.00 44.53 89 PRO A CA 1
ATOM 733 C C . PRO A 1 89 ? -10.090 14.251 -8.464 1.00 44.53 89 PRO A C 1
ATOM 735 O O . PRO A 1 89 ? -10.967 14.389 -7.603 1.00 44.53 89 PRO A O 1
ATOM 738 N N . LEU A 1 90 ? -8.800 14.045 -8.183 1.00 49.03 90 LEU A N 1
ATOM 739 C CA . LEU A 1 90 ? -8.196 14.422 -6.912 1.00 49.03 90 LEU A CA 1
ATOM 740 C C . LEU A 1 90 ? -8.818 15.773 -6.569 1.00 49.03 90 LEU A C 1
ATOM 742 O O . LEU A 1 90 ? -8.815 16.635 -7.447 1.00 49.03 90 LEU A O 1
ATOM 746 N N . ARG A 1 91 ? -9.450 15.923 -5.398 1.00 48.28 91 ARG A N 1
ATOM 747 C CA . ARG A 1 91 ? -10.054 17.187 -4.959 1.00 48.28 91 ARG A CA 1
ATOM 748 C C . ARG A 1 91 ? -8.944 18.240 -4.944 1.00 48.28 91 ARG A C 1
ATOM 750 O O . ARG A 1 91 ? -8.295 18.465 -3.931 1.00 48.28 91 ARG A O 1
ATOM 757 N N . SER A 1 92 ? -8.683 18.819 -6.107 1.00 41.53 92 SER A N 1
ATOM 758 C CA . SER A 1 92 ? -7.750 19.890 -6.345 1.00 41.53 92 SER A CA 1
ATOM 759 C C . SER A 1 92 ? -8.514 21.123 -5.940 1.00 41.53 92 SER A C 1
ATOM 761 O O . SER A 1 92 ? -9.123 21.809 -6.760 1.00 41.53 92 SER A O 1
ATOM 763 N N . GLU A 1 93 ? -8.522 21.383 -4.643 1.00 41.81 93 GLU A N 1
ATOM 764 C CA . GLU A 1 93 ? -8.720 22.737 -4.171 1.00 41.81 93 GLU A CA 1
ATOM 765 C C . GLU A 1 93 ? -7.438 23.501 -4.541 1.00 41.81 93 GLU A C 1
ATOM 767 O O . GLU A 1 93 ? -6.554 23.738 -3.725 1.00 41.81 93 GLU A O 1
ATOM 772 N N . MET A 1 94 ? -7.292 23.806 -5.838 1.00 32.62 94 MET A N 1
ATOM 773 C CA . MET A 1 94 ? -6.452 24.903 -6.302 1.00 32.62 94 MET A CA 1
ATOM 774 C C . MET A 1 94 ? -7.151 26.166 -5.815 1.00 32.62 94 MET A C 1
ATOM 776 O O . MET A 1 94 ? -7.979 26.755 -6.508 1.00 32.62 94 MET A O 1
ATOM 780 N N . VAL A 1 95 ? -6.873 26.529 -4.567 1.00 38.88 95 VAL A N 1
ATOM 781 C CA . VAL A 1 95 ? -7.172 27.862 -4.070 1.00 38.88 95 VAL A CA 1
ATOM 782 C C . VAL A 1 95 ? -6.189 28.789 -4.774 1.00 38.88 95 VAL A C 1
ATOM 784 O O . VAL A 1 95 ? -5.020 28.882 -4.404 1.00 38.88 95 VAL A O 1
ATOM 787 N N . TRP A 1 96 ? -6.661 29.448 -5.827 1.00 36.25 96 TRP A N 1
ATOM 788 C CA . TRP A 1 96 ? -6.029 30.653 -6.335 1.00 36.25 96 TRP A CA 1
ATOM 789 C C . TRP A 1 96 ? -6.160 31.722 -5.245 1.00 36.25 96 TRP A C 1
ATOM 791 O O . TRP A 1 96 ? -7.180 32.397 -5.159 1.00 36.25 96 TRP A O 1
ATOM 801 N N . LEU A 1 97 ? -5.159 31.863 -4.374 1.00 38.62 97 LEU A N 1
ATOM 802 C CA . LEU A 1 97 ? -4.927 33.156 -3.731 1.00 38.62 97 LEU A CA 1
ATOM 803 C C . LEU A 1 97 ? -4.044 33.965 -4.669 1.00 38.62 97 LEU A C 1
ATOM 805 O O . LEU A 1 97 ? -2.824 34.039 -4.536 1.00 38.62 97 LEU A O 1
ATOM 809 N N . GL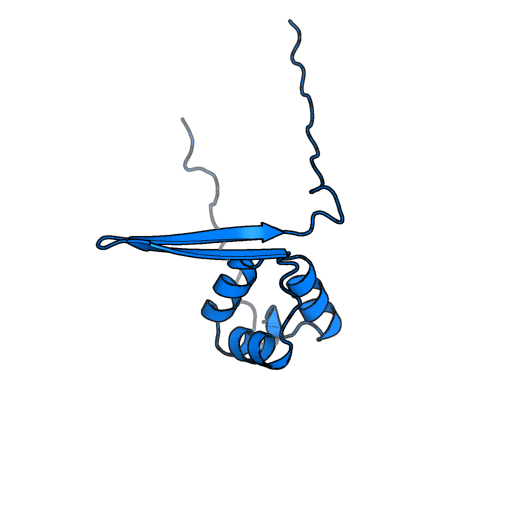U A 1 98 ? -4.729 34.515 -5.661 1.00 42.06 98 GLU A N 1
ATOM 810 C CA . GLU A 1 98 ? -4.367 35.731 -6.362 1.00 42.06 98 GLU A CA 1
ATOM 811 C C . GLU A 1 98 ? -4.201 36.839 -5.308 1.00 42.06 98 GLU A C 1
ATOM 813 O O . GLU A 1 98 ? -5.163 37.466 -4.871 1.00 42.06 98 GLU A O 1
ATOM 818 N N . TRP A 1 99 ? -2.974 37.031 -4.828 1.00 35.81 99 TRP A N 1
ATOM 819 C CA . TRP A 1 99 ? -2.581 38.325 -4.286 1.00 35.81 99 TRP A CA 1
ATOM 820 C C . TRP A 1 99 ? -2.235 39.208 -5.482 1.00 35.81 99 TRP A C 1
ATOM 822 O O . TRP A 1 99 ? -1.132 39.135 -6.023 1.00 35.81 99 TRP A O 1
ATOM 832 N N . SER A 1 100 ? -3.231 39.978 -5.913 1.00 39.03 100 SER A N 1
ATOM 833 C CA . SER A 1 100 ? -3.047 41.190 -6.702 1.00 39.03 100 SER A CA 1
ATOM 834 C C . SER A 1 100 ? -2.758 42.349 -5.747 1.00 39.03 100 SER A C 1
ATOM 836 O O . SER A 1 100 ? -3.526 42.553 -4.810 1.00 39.03 100 SER A O 1
ATOM 838 N N . GLU A 1 101 ? -1.650 43.037 -6.044 1.00 44.34 101 GLU A N 1
ATOM 839 C CA . GLU A 1 101 ? -1.187 44.380 -5.621 1.00 44.34 101 GLU A CA 1
ATOM 840 C C . GLU A 1 101 ? -1.096 44.731 -4.123 1.00 44.34 101 GLU A C 1
ATOM 842 O O . GLU A 1 101 ? -2.124 44.855 -3.423 1.00 44.34 101 GLU A O 1
#

Organism: Caenorhabditis remanei (NCBI:txid31234)

Foldseek 3Di:
DDDPPPDPPPPDPPPDPVPDDDPLNDDPVVVLVVLQPDAPVVLVVQCVPDPSSVVSCVVVVHDRQWPDWDWDDDPVDIDIDTDHDCPDPPPPPPPPPPPDD

Nearest PDB structures (foldseek):
  5vzt-assembly2_D  TM=8.121E-01  e=8.219E-01  Homo sapiens

=== Feature glossary ===
Annotated list of the representations used here:

Nearest PDB structures. The Foldseek neighbor list gives the closest experimentally determined structures in the PDB, ranked by structural alignment. TM-score near 1 means near-identical fold; near 0.3 means only rough topology match. This is how one finds what a novel AlphaFold prediction most resembles in the solved-structure universe.

Foldseek 3Di. Foldseek's 3Di representation compresses backbone geometry into a per-residue letter drawn from a learned twenty-state alphabet. It captures the tertiary interaction pattern around each residue — which residues are packed against it in space, regardless of where they are in sequence.

Radius of gyration, Cα contacts, bounding box. Radius of gyration (Rg) is the root-mean-square distance of Cα atoms from their centroid — a single number for overall size and compactness. A globular domain of N residues has Rg ≈ 2.2·N^0.38 Å; an extended or disordered chain has a much larger Rg. The Cα contact count is the number of residue pairs whose Cα atoms are within 8 Å and are more than four positions apart in sequence — a standard proxy for tertiary packing density. The bounding box is the smallest axis-aligned box enclosing all Cα atoms.

InterPro / GO / CATH / organism. The annotation block draws on four external resources. InterPro: which protein families and domains the sequence belongs to. GO: standardized terms for what the protein does, what process it participates in, and where in the cell it acts. CATH: which structural fold it has in the CATH hierarchy. Organism: the species of origin.

mmCIF coordinates. The mmCIF block holds the 3D Cartesian coordinates of each backbone atom (N, Cα, C, O) in ångströms. mmCIF is the PDB's canonical archive format — a tagged-loop text representation of the atomic model.

pLDDT. pLDDT is the predicted lDDT-Cα score: AlphaFold's confidence that the local environment of each residue (all inter-atomic distances within 15 Å) is correctly placed. It is a per-residue number between 0 and 100, with higher meaning more reliable.

Backbone torsions (φ/ψ). φ (phi) and ψ (psi) are the two rotatable backbone dihedrals per residue: φ is the C(i-1)–N–Cα–C torsion, ψ is the N–Cα–C–N(i+1) torsion, both in degrees on (−180°, 180°]. α-helical residues cluster near (−60°, −45°); β-strand residues near (−120°, +130°). A Ramachandran plot is simply a scatter of (φ, ψ) for every residue.

B-factor. For experimental (PDB) structures, the B-factor (temperature factor) quantifies the positional spread of each atom in the crystal — a combination of thermal vibration and static disorder — in units of Å². High B-factors mark flexible loops or poorly resolved regions; low B-factors mark the rigid, well-ordered core.

Secondary structure (3-state, P-SEA). SS3 is a coarse helix/strand/coil call (letters a/b/c) made by the P-SEA algorithm from inter-Cα distances and dihedrals. It is less detailed than DSSP but needs only Cα positions.

Predicted aligned error. Predicted aligned error is AlphaFold's pairwise confidence. Unlike pLDDT (per-residue), PAE is per-residue-pair and captures whether two parts of the structure are correctly placed relative to each other. Units are ångströms of expected positional error.

Solvent-accessible surface area. Solvent-accessible surface area (SASA) is the area in Å² traced out by the centre of a 1.4 Å probe sphere (a water molecule) rolled over the protein's van der Waals surface (Shrake–Rupley / Lee–Richards construction). Buried residues have near-zero SASA; fully exposed residues can exceed 200 Å². The total SASA scales roughly with the number of surface residues.

Secondary structure (8-state, DSSP). The SS8 string is DSSP's per-residue secondary-structure call. α-helix (H) means an i→i+4 H-bond ladder; β-strand (E) means the residue participates in a β-sheet; 3₁₀ (G) and π (I) are tighter and wider helices; T/S are turns/bends; '-' is loop.

Rendered structure images. Structure images are PyMOL renders from six orthogonal camera directions. Cartoon representation draws helices as coils and strands as arrows; sticks shows the backbone as bonds; surface shows the solvent-excluded envelope. Rainbow coloring maps sequence position to hue (blue→red, N→C); chain coloring assigns a distinct color per polypeptide.

Sequence. The amino-acid sequence is the protein's primary structure: the linear order of residues from the N-terminus to the C-terminus, written in one-letter code. Everything e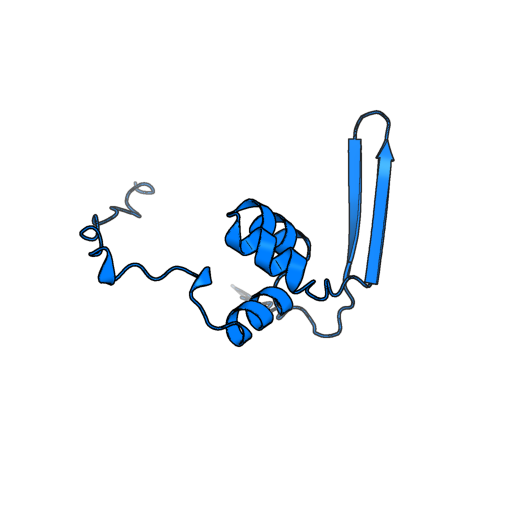lse here — the 3D coordinates, the secondary structure, the domain annotations — is ultimately a consequence of this string.

Contact-map, Ramachandran, and PAE plots. Three diagnostic plots accompany the record. The Cα contact map visualizes the tertiary structure as a 2D adjacency matrix (8 Å cutoff, sequence-local contacts suppressed). The Ramachandran plot shows the distribution of backbone (φ, ψ) torsions, with points in the α and β basins reflecting secondary structure content. The PAE plot shows AlphaFold's inter-residue confidence as a color matrix.